Protein AF-A0A8C0FYN0-F1 (afdb_monomer)

pLDDT: mean 75.56, std 21.51, range [29.3, 97.44]

Foldseek 3Di:
DDDDDDDDPPPPPVVVVVVVVVVVVVVVVVVVVVVVVVVVVVVVVVVVCCVVPPPPPPPPDADEAEDDADADEDPCLADADALVVLLVRLLVLLVVVVVVVVVCPPGHYDYDDQRRYHDDHDPRSCVSNDDDDDDVVVDDDDCLVCVVPDPPPSPDSDPPPCPPPDPDDDDDD

Solvent-accessible surface area (backbone atoms only — not comparable to full-atom values): 11136 Å² total; per-residue (Å²): 140,76,91,85,87,81,89,74,84,75,76,58,67,64,63,56,49,52,51,51,54,50,50,53,50,50,49,52,56,49,50,52,49,52,50,48,52,53,49,50,51,50,51,50,51,51,50,50,47,52,61,70,63,50,70,78,77,68,84,85,72,83,68,72,45,76,54,91,77,85,58,67,62,66,95,57,35,78,47,80,62,55,50,67,63,37,47,58,46,30,50,56,32,46,56,56,48,50,58,49,56,60,71,47,66,91,42,55,72,47,75,58,91,48,42,41,71,46,74,74,55,47,84,74,36,40,52,42,71,62,62,85,76,78,59,71,91,79,48,94,78,53,66,87,83,48,62,77,80,54,80,75,63,78,90,55,80,58,104,72,71,67,84,81,77,64,100,63,83,93,77,82,135

Nearest PDB structures (foldseek):
  9izl-assembly2_B  TM=9.311E-01  e=6.294E-05  Homo sapiens

Sequence (173 aa):
LTQIRTCMKVLNWYDLLFRCFGLVCFTLDLLTKVMLEACCMVFLLLFC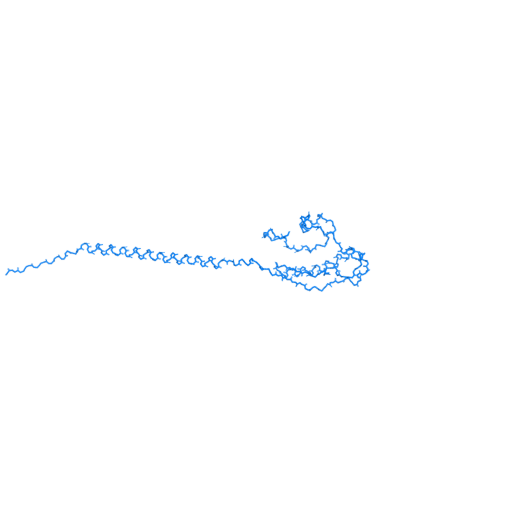YQVASAEIHREGHYVAAVYEHRPILNPNPATLTDRRSALELMSRNLYIYEEQVIAAAKQIIVFPEDGIHGFNFTRETIYPYLEFVPCPQSVKWNPCREPHLFSDTELKPADRIHTSDHSGPQSLV

Structure (mmCIF, N/CA/C/O backbone):
data_AF-A0A8C0FYN0-F1
#
_entry.id   AF-A0A8C0FYN0-F1
#
loop_
_atom_site.group_PDB
_atom_site.id
_atom_site.type_symbol
_atom_site.label_atom_id
_atom_site.label_alt_id
_atom_site.label_comp_id
_atom_site.label_asym_id
_atom_site.label_entity_id
_atom_site.label_seq_id
_atom_site.pdbx_PDB_ins_code
_atom_site.Cartn_x
_atom_site.Cartn_y
_atom_site.Cartn_z
_atom_site.occupancy
_atom_site.B_iso_or_equiv
_atom_site.auth_seq_id
_atom_site.auth_comp_id
_atom_site.auth_asym_id
_atom_site.auth_atom_id
_atom_site.pdbx_PDB_model_num
ATOM 1 N N . LEU A 1 1 ? 80.425 7.963 -100.271 1.00 37.00 1 LEU A N 1
ATOM 2 C CA . LEU A 1 1 ? 81.295 8.478 -99.189 1.00 37.00 1 LEU A CA 1
ATOM 3 C C . LEU A 1 1 ? 80.506 9.577 -98.487 1.00 37.00 1 LEU A C 1
ATOM 5 O O . LEU A 1 1 ? 80.129 10.507 -99.173 1.00 37.00 1 LEU A O 1
ATOM 9 N N . THR A 1 2 ? 80.108 9.565 -97.224 1.00 33.78 2 THR A N 1
ATOM 10 C CA . THR A 1 2 ? 80.259 8.654 -96.085 1.00 33.78 2 THR A CA 1
ATOM 11 C C . THR A 1 2 ? 79.230 9.165 -95.064 1.00 33.78 2 THR A C 1
ATOM 13 O O . THR A 1 2 ? 79.021 10.373 -94.964 1.00 33.78 2 THR A O 1
ATOM 16 N N . GLN A 1 3 ? 78.560 8.268 -94.337 1.00 40.62 3 GLN A N 1
ATOM 17 C CA . GLN A 1 3 ? 77.789 8.624 -93.143 1.00 40.62 3 GLN A CA 1
ATOM 18 C C . GLN A 1 3 ? 78.660 9.390 -92.139 1.00 40.62 3 GLN A C 1
ATOM 20 O O . GLN A 1 3 ? 79.771 8.948 -91.858 1.00 40.62 3 GLN A O 1
ATOM 25 N N . ILE A 1 4 ? 78.096 10.404 -91.477 1.00 34.97 4 ILE A N 1
ATOM 26 C CA . ILE A 1 4 ? 78.424 10.663 -90.072 1.00 34.97 4 ILE A CA 1
ATOM 27 C C . ILE A 1 4 ? 77.128 10.685 -89.269 1.00 34.97 4 ILE A C 1
ATOM 29 O O . ILE A 1 4 ? 76.179 11.417 -89.539 1.00 34.97 4 ILE A O 1
ATOM 33 N N . ARG A 1 5 ? 77.129 9.777 -88.303 1.00 38.44 5 ARG A N 1
ATOM 34 C CA . ARG A 1 5 ? 76.127 9.490 -87.297 1.00 38.44 5 ARG A CA 1
ATOM 35 C C . ARG A 1 5 ? 76.485 10.339 -86.075 1.00 38.44 5 ARG A C 1
ATOM 37 O O . ARG A 1 5 ? 77.555 10.133 -85.517 1.00 38.44 5 ARG A O 1
ATOM 44 N N . THR A 1 6 ? 75.575 11.177 -85.594 1.00 32.59 6 THR A N 1
ATOM 45 C CA . THR A 1 6 ? 75.521 11.493 -84.160 1.00 32.59 6 THR A CA 1
ATOM 46 C C . THR A 1 6 ? 74.074 11.698 -83.754 1.00 32.59 6 THR A C 1
ATOM 48 O O . THR A 1 6 ? 73.393 12.637 -84.147 1.00 32.59 6 THR A O 1
ATOM 51 N N . CYS A 1 7 ? 73.601 10.712 -83.006 1.00 37.44 7 CYS A N 1
ATOM 52 C CA . CYS A 1 7 ? 72.318 10.677 -82.343 1.00 37.44 7 CYS A CA 1
ATOM 53 C C . CYS A 1 7 ? 72.382 11.633 -81.149 1.00 37.44 7 CYS A C 1
ATOM 55 O O . CYS A 1 7 ? 73.198 11.426 -80.255 1.00 37.44 7 CYS A O 1
ATOM 57 N N . MET A 1 8 ? 71.510 12.636 -81.103 1.00 29.30 8 MET A N 1
ATOM 58 C CA . MET A 1 8 ? 71.136 13.274 -79.847 1.00 29.30 8 MET A CA 1
ATOM 59 C C . MET A 1 8 ? 69.618 13.196 -79.766 1.00 29.30 8 MET A C 1
ATOM 61 O O . MET A 1 8 ? 68.899 13.986 -80.372 1.00 29.30 8 MET A O 1
ATOM 65 N N . LYS A 1 9 ? 69.131 12.152 -79.084 1.00 38.75 9 LYS A N 1
ATOM 66 C CA . LYS A 1 9 ? 67.731 12.055 -78.672 1.00 38.75 9 LYS A CA 1
ATOM 67 C C . LYS A 1 9 ? 67.457 13.259 -77.781 1.00 38.75 9 LYS A C 1
ATOM 69 O O . LYS A 1 9 ? 67.828 13.255 -76.612 1.00 38.75 9 LYS A O 1
ATOM 74 N N . VAL A 1 10 ? 66.829 14.285 -78.341 1.00 38.31 10 VAL A N 1
ATOM 75 C CA . VAL A 1 10 ? 66.135 15.293 -77.548 1.00 38.31 10 VAL A CA 1
ATOM 76 C C . VAL A 1 10 ? 65.010 14.534 -76.853 1.00 38.31 10 VAL A C 1
ATOM 78 O O . VAL A 1 10 ? 64.017 14.173 -77.483 1.00 38.31 10 VAL A O 1
ATOM 81 N N . LEU A 1 11 ? 65.216 14.171 -75.583 1.00 45.41 11 LEU A N 1
ATOM 82 C CA . LEU A 1 11 ? 64.126 13.702 -74.740 1.00 45.41 11 LEU A CA 1
ATOM 83 C C . LEU A 1 11 ? 63.093 14.825 -74.707 1.00 45.41 11 LEU A C 1
ATOM 85 O O . LEU A 1 11 ? 63.375 15.946 -74.285 1.00 45.41 11 LEU A O 1
ATOM 89 N N . ASN A 1 12 ? 61.921 14.512 -75.233 1.00 45.75 12 ASN A N 1
ATOM 90 C CA . ASN A 1 12 ? 60.846 15.448 -75.467 1.00 45.75 12 ASN A CA 1
ATOM 91 C C . ASN A 1 12 ? 60.294 15.916 -74.107 1.00 45.75 12 ASN A C 1
ATOM 93 O O . ASN A 1 12 ? 59.607 15.168 -73.413 1.00 45.75 12 ASN A O 1
ATOM 97 N N . TRP A 1 13 ? 60.622 17.146 -73.702 1.00 42.16 13 TRP A N 1
ATOM 98 C CA . TRP A 1 13 ? 60.184 17.771 -72.441 1.00 42.16 13 TRP A CA 1
ATOM 99 C C . TRP A 1 13 ? 58.647 17.768 -72.291 1.00 42.16 13 TRP A C 1
ATOM 101 O O . TRP A 1 13 ? 58.120 17.662 -71.185 1.00 42.16 13 TRP A O 1
ATOM 111 N N . TYR A 1 14 ? 57.925 17.781 -73.417 1.00 45.22 14 TYR A N 1
ATOM 112 C CA . TYR A 1 14 ? 56.465 17.690 -73.487 1.00 45.22 14 TYR A CA 1
ATOM 113 C C . TYR A 1 14 ? 55.895 16.324 -73.061 1.00 45.22 14 TYR A C 1
ATOM 115 O O . TYR A 1 14 ? 54.854 16.296 -72.408 1.00 45.22 14 TYR A O 1
ATOM 123 N N . ASP A 1 15 ? 56.577 15.206 -73.343 1.00 49.25 15 ASP A N 1
ATOM 124 C CA . ASP A 1 15 ? 56.116 13.859 -72.953 1.00 49.25 15 ASP A CA 1
ATOM 125 C C . ASP A 1 15 ? 56.240 13.623 -71.438 1.00 49.25 15 ASP A C 1
ATOM 127 O O . ASP A 1 15 ? 55.426 12.916 -70.838 1.00 49.25 15 ASP A O 1
ATOM 131 N N . LEU A 1 16 ? 57.239 14.240 -70.795 1.00 51.31 16 LEU A N 1
ATOM 132 C CA . LEU A 1 16 ? 57.419 14.188 -69.342 1.00 51.31 16 LEU A CA 1
ATOM 133 C C . LEU A 1 16 ? 56.402 15.090 -68.624 1.00 51.31 16 LEU A C 1
ATOM 135 O O . LEU A 1 16 ? 55.833 14.685 -67.615 1.00 51.31 16 LEU A O 1
ATOM 139 N N . LEU A 1 17 ? 56.105 16.268 -69.184 1.00 51.81 17 LEU A N 1
ATOM 140 C CA . LEU A 1 17 ? 55.057 17.172 -68.696 1.00 51.81 17 LEU A CA 1
ATOM 141 C C . LEU A 1 17 ? 53.657 16.553 -68.792 1.00 51.81 17 LEU A C 1
ATOM 143 O O . LEU A 1 17 ? 52.912 16.634 -67.821 1.00 51.81 17 LEU A O 1
ATOM 147 N N . PHE A 1 18 ? 53.319 15.881 -69.899 1.00 47.84 18 PHE A N 1
ATOM 148 C CA . PHE A 1 18 ? 52.033 15.184 -70.055 1.00 47.84 18 PHE A CA 1
ATOM 149 C C . PHE A 1 18 ? 51.888 13.994 -69.098 1.00 47.84 18 PHE A C 1
ATOM 151 O O . PHE A 1 18 ? 50.816 13.778 -68.534 1.00 47.84 18 PHE A O 1
ATOM 158 N N . ARG A 1 19 ? 52.971 13.240 -68.860 1.00 51.12 19 ARG A N 1
ATOM 159 C CA . ARG A 1 19 ? 52.986 12.143 -67.878 1.00 51.12 19 ARG A CA 1
ATOM 160 C C . ARG A 1 19 ? 52.891 12.650 -66.439 1.00 51.12 19 ARG A C 1
ATOM 162 O O . ARG A 1 19 ? 52.170 12.043 -65.653 1.00 51.12 19 ARG A O 1
ATOM 169 N N . CYS A 1 20 ? 53.551 13.761 -66.103 1.00 51.56 20 CYS A N 1
ATOM 170 C CA . CYS A 1 20 ? 53.442 14.401 -64.789 1.00 51.56 20 CYS A CA 1
ATOM 171 C C . CYS A 1 20 ? 52.053 15.015 -64.556 1.00 51.56 20 CYS A C 1
ATOM 173 O O . CYS A 1 20 ? 51.483 14.797 -63.494 1.00 51.56 20 CYS A O 1
ATOM 175 N N . PHE A 1 21 ? 51.467 15.706 -65.542 1.00 51.78 21 PHE A N 1
ATOM 176 C CA . PHE A 1 21 ? 50.092 16.223 -65.451 1.00 51.78 21 PHE A CA 1
ATOM 177 C C . PHE A 1 21 ? 49.058 15.097 -65.334 1.00 51.78 21 PHE A C 1
ATOM 179 O O . PHE A 1 21 ? 48.150 15.183 -64.511 1.00 51.78 21 PHE A O 1
ATOM 186 N N . GLY A 1 22 ? 49.224 14.018 -66.107 1.00 51.09 22 GLY A N 1
ATOM 187 C CA . GLY A 1 22 ? 48.379 12.829 -66.025 1.00 51.09 22 GLY A CA 1
ATOM 188 C C . GLY A 1 22 ? 48.461 12.141 -64.662 1.00 51.09 22 GLY A C 1
ATOM 189 O O . GLY A 1 22 ? 47.420 11.866 -64.077 1.00 51.09 22 GLY A O 1
ATOM 190 N N . LEU A 1 23 ? 49.669 11.923 -64.117 1.00 52.28 23 LEU A N 1
ATOM 191 C CA . LEU A 1 23 ? 49.851 11.335 -62.781 1.00 52.28 23 LEU A CA 1
ATOM 192 C C . LEU A 1 23 ? 49.288 12.226 -61.669 1.00 52.28 23 LEU A C 1
ATOM 194 O O . LEU A 1 23 ? 48.664 11.698 -60.759 1.00 52.28 23 LEU A O 1
ATOM 198 N N . VAL A 1 24 ? 49.492 13.546 -61.736 1.00 52.88 24 VAL A N 1
ATOM 199 C CA . VAL A 1 24 ? 48.982 14.505 -60.739 1.00 52.88 24 VAL A CA 1
ATOM 200 C C . VAL A 1 24 ? 47.452 14.571 -60.756 1.00 52.88 24 VAL A C 1
ATOM 202 O O . VAL A 1 24 ? 46.834 14.639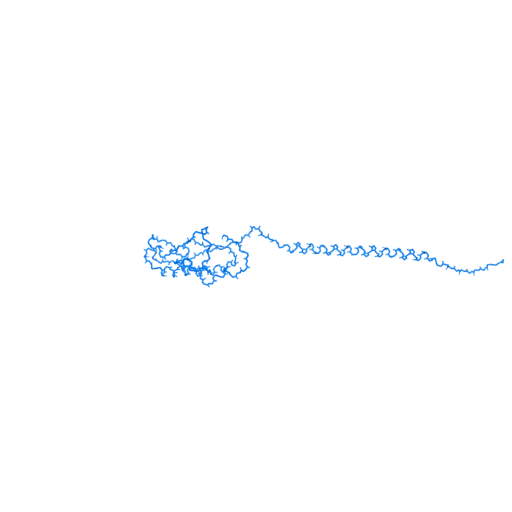 -59.698 1.00 52.88 24 VAL A O 1
ATOM 205 N N . CYS A 1 25 ? 46.820 14.498 -61.932 1.00 48.94 25 CYS A N 1
ATOM 206 C CA . CYS A 1 25 ? 45.358 14.456 -62.027 1.00 48.94 25 CYS A CA 1
ATOM 207 C C . CYS A 1 25 ? 44.798 13.105 -61.543 1.00 48.94 25 CYS A C 1
ATOM 209 O O . CYS A 1 25 ? 43.816 13.075 -60.809 1.00 48.94 25 CYS A O 1
ATOM 211 N N . PHE A 1 26 ? 45.471 11.991 -61.867 1.00 50.72 26 PHE A N 1
ATOM 212 C CA . PHE A 1 26 ? 45.084 10.652 -61.404 1.00 50.72 26 PHE A CA 1
ATOM 213 C C . PHE A 1 26 ? 45.225 10.491 -59.887 1.00 50.72 26 PHE A C 1
ATOM 215 O O . PHE A 1 26 ? 44.400 9.830 -59.260 1.00 50.72 26 PHE A O 1
ATOM 222 N N . THR A 1 27 ? 46.259 11.081 -59.279 1.00 54.22 27 THR A N 1
ATOM 223 C CA . THR A 1 27 ? 46.439 11.055 -57.823 1.00 54.22 27 THR A CA 1
ATOM 224 C C . THR A 1 27 ? 45.458 11.985 -57.118 1.00 54.22 27 THR A C 1
ATOM 226 O O . THR A 1 27 ? 44.978 11.616 -56.052 1.00 54.22 27 THR A O 1
ATOM 229 N N . LEU A 1 28 ? 45.083 13.124 -57.710 1.00 58.62 28 LEU A N 1
ATOM 230 C CA . LEU A 1 28 ? 44.032 14.002 -57.179 1.00 58.62 28 LEU A CA 1
ATOM 231 C C . LEU A 1 28 ? 42.637 13.341 -57.248 1.00 58.62 28 LEU A C 1
ATOM 233 O O . LEU A 1 28 ? 41.884 13.401 -56.276 1.00 58.62 28 LEU A O 1
ATOM 237 N N . ASP A 1 29 ? 42.319 12.625 -58.332 1.00 61.00 29 ASP A N 1
ATOM 238 C CA . ASP A 1 29 ? 41.082 11.832 -58.476 1.00 61.00 29 ASP A CA 1
ATOM 239 C C . ASP A 1 29 ? 41.053 10.590 -57.564 1.00 61.00 29 ASP A C 1
ATOM 241 O O . ASP A 1 29 ? 40.002 10.190 -57.057 1.00 61.00 29 ASP A O 1
ATOM 245 N N . LEU A 1 30 ? 42.208 9.964 -57.324 1.00 62.84 30 LEU A N 1
ATOM 246 C CA . LEU A 1 30 ? 42.326 8.836 -56.398 1.00 62.84 30 LEU A CA 1
ATOM 247 C C . LEU A 1 30 ? 42.195 9.299 -54.942 1.00 62.84 30 LEU A C 1
ATOM 249 O O . LEU A 1 30 ? 41.480 8.674 -54.165 1.00 62.84 30 LEU A O 1
ATOM 253 N N . LEU A 1 31 ? 42.833 10.415 -54.579 1.00 65.81 31 LEU A N 1
ATOM 254 C CA . LEU A 1 31 ? 42.734 11.002 -53.242 1.00 65.81 31 LEU A CA 1
ATOM 255 C C . LEU A 1 31 ? 41.312 11.490 -52.949 1.00 65.81 31 LEU A C 1
ATOM 257 O O . LEU A 1 31 ? 40.817 11.262 -51.851 1.00 65.81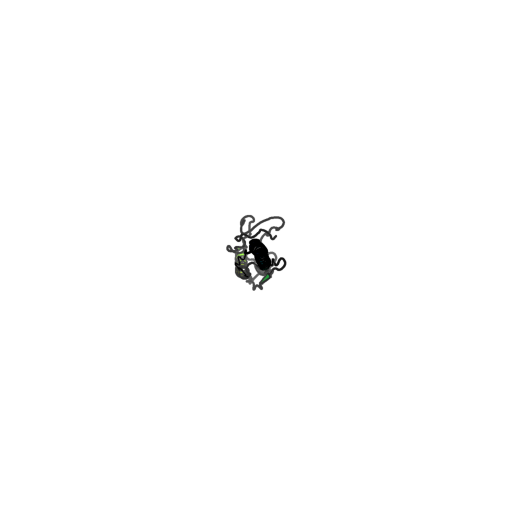 31 LEU A O 1
ATOM 261 N N . THR A 1 32 ? 40.619 12.096 -53.916 1.00 64.50 32 THR A N 1
ATOM 262 C CA . THR A 1 32 ? 39.214 12.510 -53.738 1.00 64.50 32 THR A CA 1
ATOM 263 C C . THR A 1 32 ? 38.268 11.319 -53.584 1.00 64.50 32 THR A C 1
ATOM 265 O O . THR A 1 32 ? 37.389 11.372 -52.726 1.00 64.50 32 THR A O 1
ATOM 268 N N . LYS A 1 33 ? 38.476 10.214 -54.315 1.00 71.94 33 LYS A N 1
ATOM 269 C CA . LYS A 1 33 ? 37.723 8.959 -54.115 1.00 71.94 33 LYS A CA 1
ATOM 270 C C . LYS A 1 33 ? 37.993 8.312 -52.759 1.00 71.94 33 LYS A C 1
ATOM 272 O O . LYS A 1 33 ? 37.042 7.945 -52.081 1.00 71.94 33 LYS A O 1
ATOM 277 N N . VAL A 1 34 ? 39.256 8.228 -52.337 1.00 73.19 34 VAL A N 1
ATOM 278 C CA . VAL A 1 34 ? 39.632 7.678 -51.021 1.00 73.19 34 VAL A CA 1
ATOM 279 C C . VAL A 1 34 ? 39.050 8.528 -49.889 1.00 73.19 34 VAL A C 1
ATOM 281 O O . VAL A 1 34 ? 38.519 7.989 -48.921 1.00 73.19 34 VAL A O 1
ATOM 284 N N . MET A 1 35 ? 39.084 9.857 -50.025 1.00 74.31 35 MET A N 1
ATOM 285 C CA . MET A 1 35 ? 38.473 10.773 -49.060 1.00 74.31 35 MET A CA 1
ATOM 286 C C . MET A 1 35 ? 36.945 10.656 -49.042 1.00 74.31 35 MET A C 1
ATOM 288 O O . MET A 1 35 ? 36.356 10.709 -47.966 1.00 74.31 35 MET A O 1
ATOM 292 N N . LEU A 1 36 ? 36.301 10.458 -50.198 1.00 80.56 36 LEU A N 1
ATOM 293 C CA . LEU A 1 36 ? 34.856 10.250 -50.292 1.00 80.56 36 LEU A CA 1
ATOM 294 C C . LEU A 1 36 ? 34.432 8.910 -49.675 1.00 80.56 36 LEU A C 1
ATOM 296 O O . LEU A 1 36 ? 33.484 8.888 -48.899 1.00 80.56 36 LEU A O 1
ATOM 300 N N . GLU A 1 37 ? 35.153 7.819 -49.944 1.00 80.69 37 GLU A N 1
ATOM 301 C CA . GLU A 1 37 ? 34.895 6.507 -49.334 1.00 80.69 37 GLU A CA 1
ATOM 302 C C . GLU A 1 37 ? 35.105 6.536 -47.817 1.00 80.69 37 GLU A C 1
ATOM 304 O O . GLU A 1 37 ? 34.247 6.069 -47.069 1.00 80.69 37 GLU A O 1
ATOM 309 N N . ALA A 1 38 ? 36.196 7.147 -47.342 1.00 82.44 38 ALA A N 1
ATOM 310 C CA . ALA A 1 38 ? 36.442 7.320 -45.912 1.00 82.44 38 ALA A CA 1
ATOM 311 C C . ALA A 1 38 ? 35.346 8.170 -45.251 1.00 82.44 38 ALA A C 1
ATOM 313 O O . ALA A 1 38 ? 34.860 7.829 -44.173 1.00 82.44 38 ALA A O 1
ATOM 314 N N . CYS A 1 39 ? 34.908 9.241 -45.917 1.00 84.19 39 CYS A N 1
ATOM 315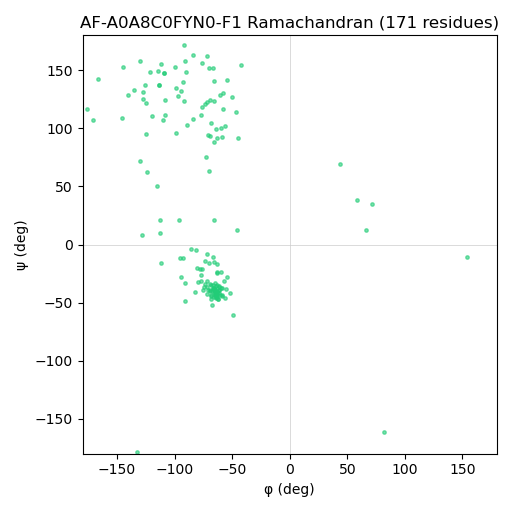 C CA . CYS A 1 39 ? 33.817 10.089 -45.451 1.00 84.19 39 CYS A CA 1
ATOM 316 C C . CYS A 1 39 ? 32.489 9.317 -45.398 1.00 84.19 39 CYS A C 1
ATOM 318 O O . CYS A 1 39 ? 31.800 9.364 -44.380 1.00 84.19 39 CYS A O 1
ATOM 320 N N . CYS A 1 40 ? 32.171 8.530 -46.431 1.00 83.00 40 CYS A N 1
ATOM 321 C CA . CYS A 1 40 ? 31.012 7.638 -46.446 1.00 83.00 40 CYS A CA 1
ATOM 322 C C . CYS A 1 40 ? 31.061 6.621 -45.302 1.00 83.00 40 CYS A C 1
ATOM 324 O O . CY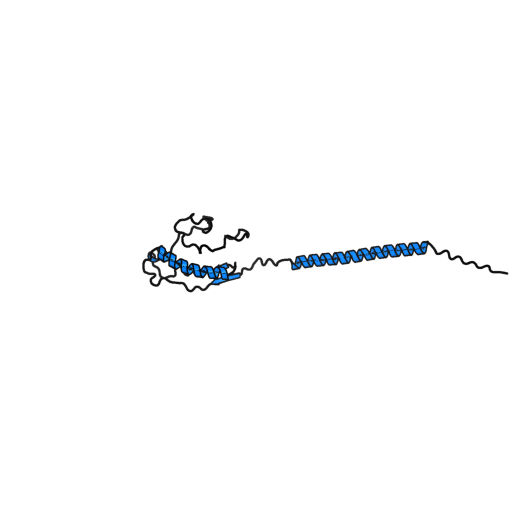S A 1 40 ? 30.058 6.439 -44.619 1.00 83.00 40 CYS A O 1
ATOM 326 N N . MET A 1 41 ? 32.215 6.003 -45.041 1.00 83.56 41 MET A N 1
ATOM 327 C CA . MET A 1 41 ? 32.370 5.054 -43.934 1.00 83.56 41 MET A CA 1
ATOM 328 C C . MET A 1 41 ? 32.182 5.729 -42.575 1.00 83.56 41 MET A C 1
ATOM 330 O O . MET A 1 41 ? 31.497 5.180 -41.718 1.00 83.56 41 MET A O 1
ATOM 334 N N . VAL A 1 42 ? 32.715 6.938 -42.381 1.00 88.62 42 VAL A N 1
ATOM 335 C CA . VAL A 1 42 ? 32.499 7.713 -41.149 1.00 88.62 42 VAL A CA 1
ATOM 336 C C . VAL A 1 42 ? 31.024 8.080 -40.982 1.00 88.62 42 VAL A C 1
ATOM 338 O O . VAL A 1 42 ? 30.482 7.901 -39.895 1.00 88.62 42 VAL A O 1
ATOM 341 N N . PHE A 1 43 ? 30.343 8.524 -42.041 1.00 87.00 43 PHE A N 1
ATOM 342 C CA . PHE A 1 43 ? 28.909 8.819 -41.987 1.00 87.00 43 PHE A CA 1
ATOM 343 C C . PHE A 1 43 ? 28.066 7.579 -41.704 1.00 87.00 43 PHE A C 1
ATOM 345 O O . PHE A 1 43 ? 27.141 7.656 -40.901 1.00 87.00 43 PHE A O 1
ATOM 352 N N . LEU A 1 44 ? 28.398 6.435 -42.306 1.00 87.00 44 LEU A N 1
ATOM 353 C CA . LEU A 1 44 ? 27.732 5.166 -42.024 1.00 87.00 44 LEU A CA 1
ATOM 354 C C . LEU A 1 44 ? 27.971 4.726 -40.580 1.00 87.00 44 LEU A C 1
ATOM 356 O O . LEU A 1 44 ? 27.030 4.304 -39.923 1.00 87.00 44 LEU A O 1
ATOM 360 N N . LEU A 1 45 ? 29.187 4.874 -40.052 1.00 87.06 45 LEU A N 1
ATOM 361 C CA . LEU A 1 45 ? 29.492 4.564 -38.654 1.00 87.06 45 LEU A CA 1
ATOM 362 C C . LEU A 1 45 ? 28.756 5.495 -37.687 1.00 87.06 45 LEU A C 1
ATOM 364 O O . LEU A 1 45 ? 28.208 5.018 -36.698 1.00 87.06 45 LEU A O 1
ATOM 368 N N . LEU A 1 46 ? 28.689 6.795 -37.984 1.00 85.62 46 LEU A N 1
ATOM 369 C CA . LEU A 1 46 ? 27.915 7.760 -37.202 1.00 85.62 46 LEU A CA 1
ATOM 370 C C . LEU A 1 46 ? 26.419 7.447 -37.267 1.00 85.62 46 LEU A C 1
ATOM 372 O O . LEU A 1 46 ? 25.758 7.454 -36.236 1.00 85.62 46 LEU A O 1
ATOM 376 N N . PHE A 1 47 ? 25.888 7.116 -38.443 1.00 85.00 47 PHE A N 1
ATOM 377 C CA . PHE A 1 47 ? 24.489 6.733 -38.610 1.00 85.00 47 PHE A CA 1
ATOM 378 C C . PHE A 1 47 ? 24.170 5.432 -37.865 1.00 85.00 47 PHE A C 1
ATOM 380 O O . PHE A 1 47 ? 23.208 5.383 -37.108 1.00 85.00 47 PHE A O 1
ATOM 387 N N . CYS A 1 48 ? 25.017 4.408 -37.988 1.00 83.25 48 CYS A N 1
ATOM 388 C CA . CYS A 1 48 ? 24.899 3.162 -37.233 1.00 83.25 48 CYS A CA 1
ATOM 389 C C . CYS A 1 48 ? 25.006 3.398 -35.723 1.00 83.25 48 CYS A C 1
ATOM 391 O O . CYS A 1 48 ? 24.259 2.783 -34.972 1.00 83.25 48 CYS A O 1
ATOM 393 N N . TYR A 1 49 ? 25.885 4.299 -35.272 1.00 81.44 49 TYR A N 1
ATOM 394 C CA . TYR A 1 49 ? 25.985 4.683 -33.866 1.00 81.44 49 TYR A CA 1
ATOM 395 C C . TYR A 1 49 ? 24.710 5.380 -33.384 1.00 81.44 49 TYR A C 1
ATOM 397 O O . TYR A 1 49 ? 24.209 5.031 -32.325 1.00 81.44 49 TYR A O 1
ATOM 405 N N . GLN A 1 50 ? 24.136 6.299 -34.165 1.00 78.25 50 GLN A N 1
ATOM 406 C CA . GLN A 1 50 ? 22.866 6.952 -33.827 1.00 78.25 50 GLN A CA 1
ATOM 407 C C . GLN A 1 50 ? 21.690 5.964 -33.820 1.00 78.25 50 GLN A C 1
ATOM 409 O O . GLN A 1 50 ? 20.846 6.039 -32.938 1.00 78.25 50 GLN A O 1
ATOM 414 N N . VAL A 1 51 ? 21.648 5.006 -34.752 1.00 77.94 51 VAL A N 1
ATOM 415 C CA . VAL A 1 51 ? 20.608 3.961 -34.801 1.00 77.94 51 VAL A CA 1
ATOM 416 C C . VAL A 1 51 ? 20.778 2.938 -33.671 1.00 77.94 51 VAL A C 1
ATOM 418 O O . VAL A 1 51 ? 19.787 2.483 -33.114 1.00 77.94 51 VAL A O 1
ATOM 421 N N . ALA A 1 52 ? 22.011 2.590 -33.293 1.00 73.12 52 ALA A N 1
ATOM 422 C CA . ALA A 1 52 ? 22.293 1.684 -32.176 1.00 73.12 52 ALA A CA 1
ATOM 423 C C . ALA A 1 52 ? 22.137 2.362 -30.803 1.00 73.12 52 ALA A C 1
ATOM 425 O O . ALA A 1 52 ? 21.765 1.707 -29.835 1.00 73.12 52 ALA A O 1
ATOM 426 N N . SER A 1 53 ? 22.419 3.666 -30.728 1.00 64.62 53 SER A N 1
ATOM 427 C CA . SER A 1 53 ? 22.222 4.519 -29.550 1.00 64.62 53 SER A CA 1
ATOM 428 C C . SER A 1 53 ? 20.809 5.091 -29.469 1.00 64.62 53 SER A C 1
ATOM 430 O O . SER A 1 53 ? 20.503 5.771 -28.489 1.00 64.62 53 SER A O 1
ATOM 432 N N . ALA A 1 54 ? 19.956 4.845 -30.468 1.00 62.56 54 ALA A N 1
ATOM 433 C CA . ALA A 1 54 ? 18.533 5.085 -30.347 1.00 62.56 54 ALA A CA 1
ATOM 434 C C . ALA A 1 54 ? 18.018 4.112 -29.287 1.00 62.56 54 ALA A C 1
ATOM 436 O O . ALA A 1 54 ? 17.640 2.974 -29.569 1.00 62.56 54 ALA A O 1
ATOM 437 N N . GLU A 1 55 ? 18.070 4.563 -28.037 1.00 57.47 55 GLU A N 1
ATOM 438 C CA . GLU A 1 55 ? 17.313 3.991 -26.946 1.00 57.47 55 GLU A CA 1
ATOM 439 C C . GLU A 1 55 ? 15.895 3.831 -27.480 1.00 57.47 55 GLU A C 1
ATOM 441 O O . GLU A 1 55 ? 15.243 4.809 -27.852 1.00 57.47 55 GLU A O 1
ATOM 446 N N . ILE A 1 56 ? 15.444 2.582 -27.612 1.00 57.44 56 ILE A N 1
ATOM 447 C CA . ILE A 1 56 ? 14.037 2.304 -27.853 1.00 57.44 56 ILE A CA 1
ATOM 448 C C . ILE A 1 56 ? 13.348 2.836 -26.604 1.00 57.44 56 ILE A C 1
ATOM 450 O O . ILE A 1 56 ? 13.230 2.133 -25.600 1.00 57.44 56 ILE A O 1
ATOM 454 N N . HIS A 1 57 ? 12.939 4.101 -26.656 1.00 54.94 57 HIS A N 1
ATOM 455 C CA . HIS A 1 57 ? 11.978 4.675 -25.745 1.00 54.94 57 HIS A CA 1
ATOM 456 C C . HIS A 1 57 ? 10.733 3.808 -25.935 1.00 54.94 57 HIS A C 1
ATOM 458 O O . HIS A 1 57 ? 9.957 3.979 -26.875 1.00 54.94 57 HIS A O 1
ATOM 464 N N . ARG A 1 58 ? 10.604 2.768 -25.101 1.00 55.38 58 ARG A N 1
ATOM 465 C CA . ARG A 1 58 ? 9.402 1.942 -24.975 1.00 55.38 58 ARG A CA 1
ATOM 466 C C . ARG A 1 58 ? 8.335 2.803 -24.307 1.00 55.38 58 ARG A C 1
ATOM 468 O O . ARG A 1 58 ? 7.902 2.537 -23.190 1.00 55.38 58 ARG A O 1
ATOM 475 N N . GLU A 1 59 ? 7.937 3.870 -24.980 1.00 67.00 59 GLU A N 1
ATOM 476 C CA . GLU A 1 59 ? 6.791 4.675 -24.604 1.00 67.00 59 GLU A CA 1
ATOM 477 C C . GLU A 1 59 ? 5.549 3.842 -24.907 1.00 67.00 59 GLU A C 1
ATOM 479 O O . GLU A 1 59 ? 5.086 3.762 -26.040 1.00 67.00 59 GLU A O 1
ATOM 484 N N . GLY A 1 60 ? 5.060 3.131 -23.892 1.00 70.56 60 GLY A N 1
ATOM 485 C CA . GLY A 1 60 ? 3.783 2.427 -23.984 1.00 70.56 60 GLY A CA 1
ATOM 486 C C . GLY A 1 60 ? 3.620 1.211 -23.082 1.00 70.56 60 GLY A C 1
ATOM 487 O O . GLY A 1 60 ? 2.502 0.721 -22.952 1.00 70.56 60 GLY A O 1
ATOM 488 N N . HIS A 1 61 ? 4.682 0.718 -22.439 1.00 79.62 61 HIS A N 1
ATOM 489 C CA . HIS A 1 61 ? 4.578 -0.457 -21.573 1.00 79.62 61 HIS A CA 1
ATOM 490 C C . HIS A 1 61 ? 5.163 -0.185 -20.193 1.00 79.62 61 HIS A C 1
ATOM 492 O O . HIS A 1 61 ? 6.325 0.189 -20.061 1.00 79.62 61 HIS A O 1
ATOM 498 N N . TYR A 1 62 ? 4.350 -0.417 -19.166 1.00 83.88 62 TYR A N 1
ATOM 499 C CA . TYR A 1 62 ? 4.777 -0.443 -17.775 1.00 83.88 62 TYR A CA 1
ATOM 500 C C . TYR A 1 62 ? 4.728 -1.881 -17.262 1.00 83.88 62 TYR A C 1
ATOM 502 O O . TYR A 1 62 ? 3.884 -2.677 -17.675 1.00 83.88 62 TYR A O 1
ATOM 510 N N . VAL A 1 63 ? 5.644 -2.211 -16.357 1.00 87.00 63 VAL A N 1
ATOM 511 C CA . VAL A 1 63 ? 5.568 -3.443 -15.573 1.00 87.00 63 VAL A CA 1
ATOM 512 C C . VAL A 1 63 ? 4.936 -3.075 -14.239 1.00 87.00 63 VAL A C 1
ATOM 514 O O . VAL A 1 63 ? 5.368 -2.119 -13.593 1.00 87.00 63 VAL A O 1
ATOM 517 N N . ALA A 1 64 ? 3.891 -3.806 -13.866 1.00 91.88 64 ALA A N 1
ATOM 518 C CA . ALA A 1 64 ? 3.242 -3.684 -12.573 1.00 91.88 64 ALA A CA 1
ATOM 519 C C . ALA A 1 64 ? 3.431 -4.974 -11.770 1.00 91.88 64 ALA A C 1
ATOM 521 O O . ALA A 1 64 ? 3.498 -6.066 -12.337 1.00 91.88 64 ALA A O 1
ATOM 522 N N . ALA A 1 65 ? 3.483 -4.827 -10.454 1.00 93.75 65 ALA A N 1
ATOM 523 C CA . ALA A 1 65 ? 3.521 -5.897 -9.478 1.00 93.75 65 ALA A CA 1
ATOM 524 C C . ALA A 1 65 ? 2.189 -5.952 -8.718 1.00 93.75 65 ALA A C 1
ATOM 526 O O . ALA A 1 65 ? 1.540 -4.934 -8.473 1.00 93.75 65 ALA A O 1
ATOM 527 N N . VAL A 1 66 ? 1.789 -7.153 -8.316 1.00 95.25 66 VAL A N 1
ATOM 528 C CA . VAL A 1 66 ? 0.638 -7.378 -7.436 1.00 95.25 66 VAL A CA 1
ATOM 529 C C . VAL A 1 66 ? 1.119 -8.242 -6.287 1.00 95.25 66 VAL A C 1
ATOM 531 O O . VAL A 1 66 ? 1.789 -9.249 -6.520 1.00 95.25 66 VAL A O 1
ATOM 534 N N . TYR A 1 67 ? 0.799 -7.842 -5.060 1.00 95.69 67 TYR A N 1
ATOM 535 C CA . TYR A 1 67 ? 1.162 -8.596 -3.869 1.00 95.69 67 TYR A CA 1
ATOM 536 C C . TYR A 1 67 ? -0.069 -9.248 -3.242 1.00 95.69 67 TYR A C 1
ATOM 538 O O . TYR A 1 67 ? -1.036 -8.571 -2.896 1.00 95.69 67 TYR A O 1
ATOM 546 N N . GLU A 1 68 ? -0.021 -10.568 -3.072 1.00 96.88 68 GLU A N 1
ATOM 547 C CA . GLU A 1 68 ? -1.008 -11.301 -2.286 1.00 96.88 68 GLU A CA 1
ATOM 548 C C . GLU A 1 68 ? -0.607 -11.248 -0.808 1.00 96.88 68 GLU A C 1
ATOM 550 O O . GLU A 1 68 ? 0.371 -11.867 -0.388 1.00 96.88 68 GLU A O 1
ATOM 555 N N . HIS A 1 69 ? -1.355 -10.475 -0.019 1.00 96.88 69 HIS A N 1
ATOM 556 C CA . HIS A 1 69 ? -1.063 -10.283 1.399 1.00 96.88 69 HIS A CA 1
ATOM 557 C C . HIS A 1 69 ? -1.811 -11.277 2.277 1.00 96.88 69 HIS A C 1
ATOM 559 O O . HIS A 1 69 ? -3.011 -11.496 2.106 1.00 96.88 69 HIS A O 1
ATOM 565 N N . ARG A 1 70 ? -1.127 -11.784 3.305 1.00 96.44 70 ARG A N 1
ATOM 566 C CA . ARG A 1 70 ? -1.763 -12.469 4.432 1.00 96.44 70 ARG A CA 1
ATOM 567 C C . ARG A 1 70 ? -1.882 -11.480 5.598 1.00 96.44 70 ARG A C 1
ATOM 569 O O . ARG A 1 70 ? -0.917 -11.335 6.350 1.00 96.44 70 ARG A O 1
ATOM 576 N N . PRO A 1 71 ? -3.039 -10.817 5.778 1.00 94.75 71 PRO A N 1
ATOM 577 C CA . PRO A 1 71 ? -3.171 -9.758 6.766 1.00 94.75 71 PRO A CA 1
ATOM 578 C C . PRO A 1 71 ? -3.035 -10.276 8.195 1.00 94.75 71 PRO A C 1
ATOM 580 O O . PRO A 1 71 ? -3.564 -11.330 8.562 1.00 94.75 71 PRO A O 1
ATOM 583 N N . ILE A 1 72 ? -2.352 -9.486 9.021 1.00 97.00 72 ILE A N 1
ATOM 584 C CA . ILE A 1 72 ? -2.395 -9.616 10.473 1.00 97.00 72 ILE A CA 1
ATOM 585 C C . ILE A 1 72 ? -3.723 -9.007 10.919 1.00 97.00 72 ILE A C 1
ATOM 587 O O . ILE A 1 72 ? -3.928 -7.800 10.800 1.00 97.00 72 ILE A O 1
ATOM 591 N N . LEU A 1 73 ? -4.630 -9.853 11.403 1.00 95.69 73 LEU A N 1
ATOM 592 C CA . LEU A 1 73 ? -5.997 -9.470 11.750 1.00 95.69 73 LEU A CA 1
ATOM 593 C C . LEU A 1 73 ? -6.166 -9.244 13.255 1.00 95.69 73 LEU A C 1
ATOM 595 O O . LEU A 1 73 ? -5.499 -9.875 14.078 1.00 95.69 73 LEU A O 1
ATOM 599 N N . ASN A 1 74 ? -7.123 -8.385 13.610 1.00 94.56 74 ASN A N 1
ATOM 600 C CA . ASN A 1 74 ? -7.651 -8.328 14.968 1.00 94.56 74 ASN A CA 1
ATOM 601 C C . ASN A 1 74 ? -8.453 -9.619 15.236 1.00 94.56 74 ASN A C 1
ATOM 603 O O . ASN A 1 74 ? -9.381 -9.904 14.477 1.00 94.56 74 ASN A O 1
ATOM 607 N N . PRO A 1 75 ? -8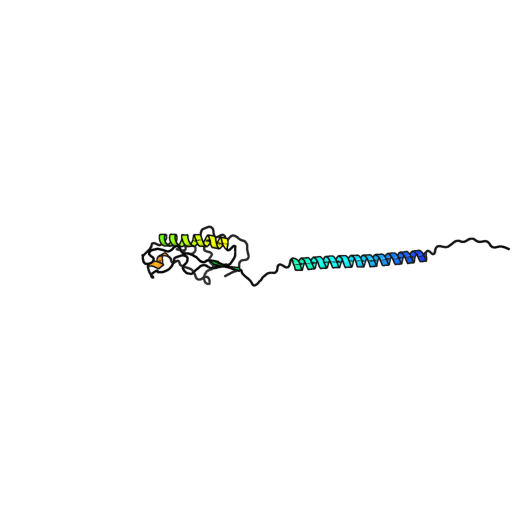.147 -10.398 16.292 1.00 93.44 75 PRO A N 1
ATOM 608 C CA . PRO A 1 75 ? -8.913 -11.602 16.615 1.00 93.44 75 PRO A CA 1
ATOM 609 C C . PRO A 1 75 ? -10.377 -11.307 16.979 1.00 93.44 75 PRO A C 1
ATOM 611 O O . PRO A 1 75 ? -11.223 -12.180 16.809 1.00 93.44 75 PRO A O 1
ATOM 614 N N . ASN A 1 76 ? -10.685 -10.095 17.457 1.00 94.62 76 ASN A N 1
ATOM 615 C CA . ASN A 1 76 ? -12.018 -9.691 17.908 1.00 94.62 76 ASN A CA 1
ATOM 616 C C . ASN A 1 76 ? -12.448 -8.352 17.262 1.00 94.62 76 ASN A C 1
ATOM 618 O O . ASN A 1 76 ? -12.508 -7.332 17.951 1.00 94.62 76 ASN A O 1
ATOM 622 N N . PRO A 1 77 ? -12.775 -8.320 15.955 1.00 92.44 77 PRO A N 1
ATOM 623 C CA . PRO A 1 77 ? -13.080 -7.078 15.226 1.00 92.44 77 PRO A CA 1
ATOM 624 C C . PRO A 1 77 ? -14.418 -6.424 15.631 1.00 92.44 77 PRO A C 1
ATOM 626 O O . PRO A 1 77 ? -14.652 -5.242 15.375 1.00 92.44 77 PRO A O 1
ATOM 629 N N . ALA A 1 78 ? -15.292 -7.170 16.314 1.00 92.12 78 ALA A N 1
ATOM 630 C CA . ALA A 1 78 ? -16.540 -6.663 16.885 1.00 92.12 78 ALA A CA 1
ATOM 631 C C . ALA A 1 78 ? -16.357 -5.960 18.246 1.00 92.12 78 ALA A C 1
ATOM 633 O O . ALA A 1 78 ? -17.320 -5.411 18.782 1.00 92.12 78 ALA A O 1
ATOM 634 N N . THR A 1 79 ? -15.148 -5.965 18.812 1.00 94.50 79 THR A N 1
ATOM 635 C CA . THR A 1 79 ? -14.850 -5.315 20.093 1.00 94.50 79 THR A CA 1
ATOM 636 C C . THR A 1 79 ? -14.212 -3.950 19.859 1.00 94.50 79 THR A C 1
ATOM 638 O O . THR A 1 79 ? -13.290 -3.809 19.055 1.00 94.50 79 THR A O 1
ATOM 641 N N . LEU A 1 80 ? -14.684 -2.938 20.592 1.00 93.75 80 LEU A N 1
ATOM 642 C CA . LEU A 1 80 ? -14.092 -1.601 20.572 1.00 93.75 80 LEU A CA 1
ATOM 643 C C . LEU A 1 80 ? -12.615 -1.663 20.977 1.00 93.75 80 LEU A C 1
ATOM 645 O O . LEU A 1 80 ? -12.255 -2.263 21.989 1.00 93.75 80 LEU A O 1
ATOM 649 N N . THR A 1 81 ? -11.779 -1.029 20.165 1.00 94.19 81 THR A N 1
ATOM 650 C CA . THR A 1 81 ? -10.328 -0.935 20.348 1.00 94.19 81 THR A CA 1
ATOM 651 C C . THR A 1 81 ? -9.954 0.543 20.437 1.00 94.19 81 THR A C 1
ATOM 653 O O . THR A 1 81 ? -10.621 1.389 19.844 1.00 94.19 81 THR A O 1
ATOM 656 N N . ASP A 1 82 ? -8.921 0.889 21.200 1.00 94.69 82 ASP A N 1
ATOM 657 C CA . ASP A 1 82 ? -8.427 2.263 21.245 1.00 94.69 82 ASP A CA 1
ATOM 658 C C . ASP A 1 82 ? -7.604 2.607 19.990 1.00 94.69 82 ASP A C 1
ATOM 660 O O . ASP A 1 82 ? -7.033 1.742 19.321 1.00 94.69 82 ASP A O 1
ATOM 664 N N . ARG A 1 83 ? -7.521 3.904 19.674 1.00 93.62 83 ARG A N 1
ATOM 665 C CA . ARG A 1 83 ? -6.837 4.419 18.477 1.00 93.62 83 ARG A CA 1
ATOM 666 C C . ARG A 1 83 ? -5.378 3.965 18.384 1.00 93.62 83 ARG A C 1
ATOM 668 O O . ARG A 1 83 ? -4.914 3.633 17.297 1.00 93.62 83 ARG A O 1
ATOM 675 N N . ARG A 1 84 ? -4.660 3.908 19.508 1.00 93.81 84 ARG A N 1
ATOM 676 C CA . ARG A 1 84 ? -3.247 3.513 19.525 1.00 93.81 84 ARG A CA 1
ATOM 677 C C . ARG A 1 84 ? -3.080 2.038 19.167 1.00 93.81 84 ARG A C 1
ATOM 679 O O . ARG A 1 84 ? -2.273 1.722 18.299 1.00 93.81 84 ARG A O 1
ATOM 686 N N . SER A 1 85 ? -3.873 1.150 19.761 1.00 94.62 85 SER A N 1
ATOM 687 C CA . SER A 1 85 ? -3.845 -0.278 19.409 1.00 94.62 85 SER A CA 1
ATOM 688 C C . SER A 1 85 ? -4.229 -0.532 17.944 1.00 94.62 85 SER A C 1
ATOM 690 O O . SER A 1 85 ? -3.649 -1.404 17.290 1.00 94.62 85 SER A O 1
ATOM 692 N N . ALA A 1 86 ? -5.173 0.246 17.400 1.00 94.69 86 ALA A N 1
ATOM 693 C CA . ALA A 1 86 ? -5.530 0.190 15.982 1.00 94.69 86 ALA A CA 1
ATOM 694 C C . ALA A 1 86 ? -4.343 0.583 15.080 1.00 94.69 86 ALA A C 1
ATOM 696 O O . ALA A 1 86 ? -4.013 -0.153 14.147 1.00 94.69 86 ALA A O 1
ATOM 697 N N . LEU A 1 87 ? -3.652 1.684 15.402 1.00 94.56 87 LEU A N 1
ATOM 698 C CA . LEU A 1 87 ? -2.425 2.119 14.720 1.00 94.5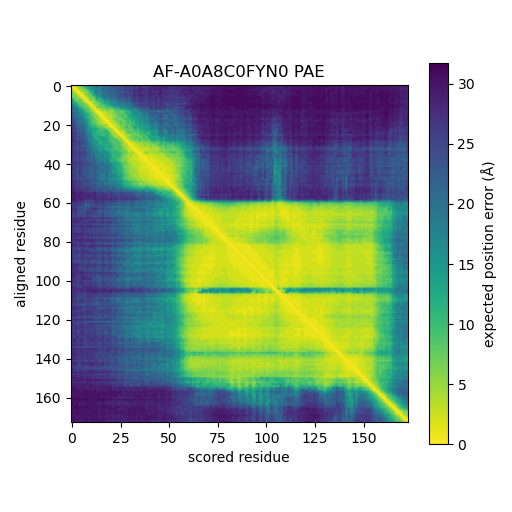6 87 LEU A CA 1
ATOM 699 C C . LEU A 1 87 ? -1.314 1.067 14.778 1.00 94.56 87 LEU A C 1
ATOM 701 O O . LEU A 1 87 ? -0.691 0.778 13.759 1.00 94.56 87 LEU A O 1
ATOM 705 N N . GLU A 1 88 ? -1.095 0.444 15.936 1.00 94.75 88 GLU A N 1
ATOM 706 C CA . GLU A 1 88 ? -0.084 -0.606 16.107 1.00 94.75 88 GLU A CA 1
ATOM 707 C C . GLU A 1 88 ? -0.395 -1.867 15.274 1.00 94.75 88 GLU A C 1
ATOM 709 O O . GLU A 1 88 ? 0.516 -2.543 14.788 1.00 94.75 88 GLU A O 1
ATOM 714 N N . LEU A 1 89 ? -1.672 -2.213 15.070 1.00 95.44 89 LEU A N 1
ATOM 715 C CA . LEU A 1 89 ? -2.059 -3.288 14.147 1.00 95.44 89 LEU A CA 1
ATOM 716 C C . LEU A 1 89 ? -1.767 -2.912 12.691 1.00 95.44 89 LEU A C 1
ATOM 718 O O . LEU A 1 89 ? -1.097 -3.667 11.987 1.00 95.44 89 LEU A O 1
ATOM 722 N N . MET A 1 90 ? -2.239 -1.744 12.258 1.00 95.75 90 MET A N 1
ATOM 723 C CA . MET A 1 90 ? -2.084 -1.278 10.878 1.00 95.75 90 MET A CA 1
ATOM 724 C C . MET A 1 90 ? -0.612 -1.080 10.499 1.00 95.75 90 MET A C 1
ATOM 726 O O . MET A 1 90 ? -0.190 -1.501 9.423 1.00 95.75 90 MET A O 1
ATOM 730 N N . SER A 1 91 ? 0.194 -0.537 11.416 1.00 94.25 91 SER A N 1
ATOM 731 C CA . SER A 1 91 ? 1.638 -0.350 11.239 1.00 94.25 91 SER A CA 1
ATOM 732 C C . SER A 1 91 ? 2.372 -1.671 10.978 1.00 94.25 91 SER A C 1
ATOM 734 O O . SER A 1 91 ? 3.248 -1.726 10.117 1.00 94.25 91 SER A O 1
ATOM 736 N N . ARG A 1 92 ? 1.971 -2.772 11.631 1.00 95.31 92 ARG A N 1
ATOM 737 C CA . ARG A 1 92 ? 2.561 -4.100 11.378 1.00 95.31 92 ARG A CA 1
ATOM 738 C C . ARG A 1 92 ? 2.278 -4.616 9.967 1.00 95.31 92 ARG A C 1
ATOM 740 O O . ARG A 1 92 ? 3.164 -5.211 9.360 1.00 95.31 92 ARG A O 1
ATOM 747 N N . ASN A 1 93 ? 1.078 -4.380 9.434 1.00 96.38 93 ASN A N 1
ATOM 748 C CA . ASN A 1 93 ? 0.766 -4.728 8.044 1.00 96.38 93 ASN A CA 1
ATOM 749 C C . ASN A 1 93 ? 1.525 -3.824 7.056 1.00 96.38 93 ASN A C 1
ATOM 751 O O . ASN A 1 93 ? 2.068 -4.319 6.070 1.00 96.38 93 ASN A O 1
ATOM 755 N N . LEU A 1 94 ? 1.637 -2.524 7.351 1.00 94.81 94 LEU A N 1
ATOM 756 C CA . LEU A 1 94 ? 2.402 -1.577 6.532 1.00 94.81 94 LEU A CA 1
ATOM 757 C C . LEU A 1 94 ? 3.901 -1.905 6.478 1.00 94.81 94 LEU A C 1
ATOM 759 O O . LEU A 1 94 ? 4.515 -1.731 5.429 1.00 94.81 94 LEU A O 1
ATOM 763 N N . TYR A 1 95 ? 4.480 -2.426 7.563 1.00 93.50 95 TYR A N 1
ATOM 764 C CA . TYR A 1 95 ? 5.876 -2.874 7.578 1.00 93.50 95 TYR A CA 1
ATOM 765 C C . TYR A 1 95 ? 6.130 -4.010 6.574 1.00 93.50 95 TYR A C 1
ATOM 767 O O . TYR A 1 95 ? 7.129 -4.004 5.863 1.00 93.50 95 TYR A O 1
ATOM 775 N N . ILE A 1 96 ? 5.189 -4.952 6.443 1.00 94.94 96 ILE A N 1
ATOM 776 C CA . ILE A 1 96 ? 5.277 -6.021 5.434 1.00 94.94 96 ILE A CA 1
ATOM 777 C C . ILE A 1 96 ? 5.190 -5.429 4.023 1.00 94.94 96 ILE A C 1
ATOM 779 O O . ILE A 1 96 ? 5.945 -5.834 3.138 1.00 94.94 96 ILE A O 1
ATOM 783 N N . TYR A 1 97 ? 4.295 -4.458 3.805 1.00 94.50 97 TYR A N 1
ATOM 784 C CA . TYR A 1 97 ? 4.155 -3.783 2.510 1.00 94.50 97 TYR A CA 1
ATOM 785 C C . TYR A 1 97 ? 5.422 -3.044 2.100 1.00 94.50 97 TYR A C 1
ATOM 787 O O . TYR A 1 97 ? 5.768 -3.066 0.922 1.00 94.50 97 TYR A O 1
ATOM 795 N N . GLU A 1 98 ? 6.138 -2.441 3.047 1.00 91.81 98 GLU A N 1
ATOM 796 C CA . GLU A 1 98 ? 7.409 -1.768 2.786 1.00 91.81 98 GLU A CA 1
ATOM 797 C C . GLU A 1 98 ? 8.430 -2.709 2.128 1.00 91.81 98 GLU A C 1
ATOM 799 O O . GLU A 1 98 ? 9.022 -2.359 1.104 1.00 91.81 98 GLU A O 1
ATOM 804 N N . GLU A 1 99 ? 8.573 -3.934 2.642 1.00 91.94 99 GLU A N 1
ATOM 805 C CA . GLU A 1 99 ? 9.456 -4.946 2.048 1.00 91.94 99 GLU A CA 1
ATOM 806 C C . GLU A 1 99 ? 9.058 -5.268 0.598 1.00 91.94 99 GLU A C 1
ATOM 808 O O . GLU A 1 99 ? 9.923 -5.417 -0.269 1.00 91.94 99 GLU A O 1
ATOM 813 N N . GLN A 1 100 ? 7.752 -5.303 0.306 1.00 93.88 100 GLN A N 1
ATOM 814 C CA . GLN A 1 100 ? 7.252 -5.588 -1.043 1.00 93.88 100 GLN A CA 1
ATOM 815 C C . GLN A 1 100 ? 7.437 -4.403 -1.996 1.00 93.88 100 GLN A C 1
ATOM 817 O O . GLN A 1 100 ? 7.769 -4.604 -3.165 1.00 93.88 100 GLN A O 1
ATOM 822 N N . VAL A 1 101 ? 7.282 -3.167 -1.508 1.00 92.06 101 V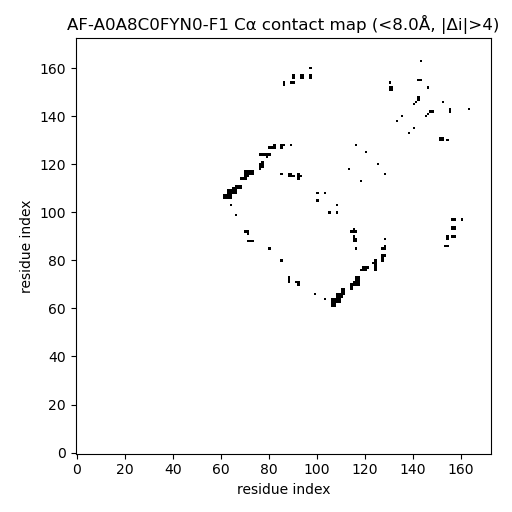AL A N 1
ATOM 823 C CA . VAL A 1 101 ? 7.588 -1.949 -2.280 1.00 92.06 101 VAL A CA 1
ATOM 824 C C . VAL A 1 101 ? 9.063 -1.936 -2.683 1.00 92.06 101 VAL A C 1
ATOM 826 O O . VAL A 1 101 ? 9.382 -1.635 -3.835 1.00 92.06 101 VAL A O 1
ATOM 829 N N . ILE A 1 102 ? 9.962 -2.299 -1.761 1.00 90.88 102 ILE A N 1
ATOM 830 C CA . ILE A 1 102 ? 11.400 -2.401 -2.041 1.00 90.88 102 ILE A CA 1
ATOM 831 C C . ILE A 1 102 ? 11.661 -3.498 -3.084 1.00 90.88 102 ILE A C 1
ATOM 833 O O . ILE A 1 102 ? 12.387 -3.257 -4.051 1.00 90.88 102 ILE A O 1
ATOM 837 N N . ALA A 1 103 ? 11.037 -4.671 -2.935 1.00 90.75 103 ALA A N 1
ATOM 838 C CA . ALA A 1 103 ? 11.195 -5.794 -3.861 1.00 90.75 103 ALA A CA 1
ATOM 839 C C . ALA A 1 103 ? 10.684 -5.493 -5.283 1.00 90.75 103 ALA A C 1
ATOM 841 O O . ALA A 1 103 ? 11.297 -5.927 -6.258 1.00 90.75 103 ALA A O 1
ATOM 842 N N . ALA A 1 104 ? 9.606 -4.716 -5.419 1.00 90.44 104 ALA A N 1
ATOM 843 C CA . ALA A 1 104 ? 9.043 -4.325 -6.714 1.00 90.44 104 ALA A CA 1
ATOM 844 C C . ALA A 1 104 ? 9.895 -3.294 -7.485 1.00 90.44 104 ALA A C 1
ATOM 846 O O . ALA A 1 104 ? 9.608 -3.017 -8.648 1.00 90.44 104 ALA A O 1
ATOM 847 N N . ALA A 1 105 ? 10.942 -2.727 -6.870 1.00 77.69 105 ALA A N 1
ATOM 848 C CA . ALA A 1 105 ? 12.006 -1.961 -7.529 1.00 77.69 105 ALA A CA 1
ATOM 849 C C . ALA A 1 105 ? 11.529 -0.949 -8.604 1.00 77.69 105 ALA A C 1
ATOM 851 O O . ALA A 1 105 ? 11.801 -1.099 -9.796 1.00 77.69 105 ALA A O 1
ATOM 852 N N . LYS A 1 106 ? 10.862 0.132 -8.164 1.00 69.06 106 LYS A N 1
ATOM 853 C CA . LYS A 1 106 ? 10.343 1.258 -8.986 1.00 69.06 106 LYS A CA 1
ATOM 854 C C . LYS A 1 106 ? 9.216 0.910 -9.974 1.00 69.06 106 LYS A C 1
ATOM 856 O O . LYS A 1 106 ? 8.878 1.733 -10.822 1.00 69.06 106 LYS A O 1
ATOM 861 N N . GLN A 1 107 ? 8.614 -0.268 -9.860 1.00 83.00 107 GLN A N 1
ATOM 862 C CA . GLN A 1 107 ? 7.389 -0.617 -10.579 1.00 83.00 107 GLN A CA 1
ATOM 863 C C . GLN A 1 107 ? 6.146 -0.113 -9.834 1.00 83.00 107 GLN A C 1
ATOM 865 O O . GLN A 1 107 ? 6.194 0.194 -8.643 1.00 83.00 107 GLN A O 1
ATOM 870 N N . ILE A 1 108 ? 5.014 -0.051 -10.536 1.00 90.00 108 ILE A N 1
ATOM 871 C CA . ILE A 1 108 ? 3.710 0.176 -9.902 1.00 90.00 108 ILE A CA 1
ATOM 872 C C . ILE A 1 108 ? 3.345 -1.101 -9.147 1.00 90.00 108 ILE A C 1
ATOM 874 O O . ILE A 1 108 ? 3.272 -2.156 -9.767 1.00 90.00 108 ILE A O 1
ATOM 878 N N . ILE A 1 109 ? 3.102 -1.020 -7.840 1.00 94.50 109 ILE A N 1
ATOM 879 C CA . ILE A 1 109 ? 2.665 -2.155 -7.019 1.00 94.50 109 ILE A CA 1
ATOM 880 C C . ILE A 1 109 ? 1.241 -1.932 -6.505 1.00 94.50 109 ILE A C 1
ATOM 882 O O . ILE A 1 109 ? 0.896 -0.828 -6.087 1.00 94.50 109 ILE A O 1
ATOM 886 N N . VAL A 1 110 ? 0.417 -2.981 -6.543 1.00 95.56 110 VAL A N 1
ATOM 887 C CA . VAL A 1 110 ? -0.966 -2.972 -6.043 1.00 95.56 110 VAL A CA 1
ATOM 888 C C . VAL A 1 110 ? -1.102 -3.900 -4.836 1.00 95.56 110 VAL A C 1
ATOM 890 O O . VAL A 1 110 ? -0.591 -5.023 -4.845 1.00 95.56 110 VAL A O 1
ATOM 893 N N . PHE A 1 111 ? -1.825 -3.423 -3.821 1.00 96.38 111 PHE A N 1
ATOM 894 C CA . PHE A 1 111 ? -2.121 -4.125 -2.572 1.00 96.38 111 PHE A CA 1
ATOM 895 C C . PHE A 1 111 ? -3.615 -4.481 -2.469 1.00 96.38 111 PHE A C 1
ATOM 897 O O . PHE A 1 111 ? -4.440 -3.810 -3.093 1.00 96.38 111 PHE A O 1
ATOM 904 N N . PRO A 1 112 ? -3.984 -5.516 -1.691 1.00 97.44 112 PRO A N 1
ATOM 905 C CA . PRO A 1 112 ? -5.380 -5.898 -1.484 1.00 97.44 112 PRO A CA 1
ATOM 906 C C . PRO A 1 112 ? -6.151 -4.879 -0.629 1.00 97.44 112 PRO A C 1
ATOM 908 O O . PRO A 1 112 ? -5.573 -4.238 0.247 1.00 97.44 112 PRO A O 1
ATOM 911 N N . GLU A 1 113 ? -7.466 -4.800 -0.862 1.00 96.81 113 GLU A N 1
ATOM 912 C CA . GLU A 1 113 ? -8.425 -3.843 -0.274 1.00 96.81 113 GLU A CA 1
ATOM 913 C C . GLU A 1 113 ? -8.324 -3.725 1.256 1.00 96.81 113 GLU A C 1
ATOM 915 O O . GLU A 1 113 ? -7.972 -2.670 1.775 1.00 96.81 113 GLU A O 1
ATOM 920 N N . ASP A 1 114 ? -8.543 -4.824 1.980 1.00 95.94 114 ASP A N 1
ATOM 921 C CA . ASP A 1 114 ? -8.585 -4.840 3.450 1.00 95.94 114 ASP A CA 1
ATOM 922 C C . ASP A 1 114 ? -7.249 -5.249 4.097 1.00 95.94 114 ASP A C 1
ATOM 924 O O . ASP A 1 114 ? -7.201 -5.715 5.238 1.00 95.94 114 ASP A O 1
ATOM 928 N N . GLY A 1 115 ? -6.124 -5.126 3.390 1.00 96.00 115 GLY A N 1
ATOM 929 C CA . GLY A 1 115 ? -4.864 -5.711 3.859 1.00 96.00 115 GLY A CA 1
ATOM 930 C C . GLY A 1 115 ? -4.181 -4.987 5.032 1.00 96.00 115 GLY A C 1
ATOM 931 O O . GLY A 1 115 ? -3.303 -5.566 5.672 1.00 96.00 115 GLY A O 1
ATOM 932 N N . ILE A 1 116 ? -4.588 -3.753 5.351 1.00 95.50 116 ILE A N 1
ATOM 933 C CA . ILE A 1 116 ? -3.997 -2.953 6.441 1.00 95.50 116 ILE A CA 1
ATOM 934 C C . ILE A 1 116 ? -4.728 -3.178 7.773 1.00 95.50 116 ILE A C 1
ATOM 936 O O . ILE A 1 116 ? -4.080 -3.422 8.793 1.00 95.50 116 ILE A O 1
ATOM 940 N N . HIS A 1 117 ? -6.063 -3.111 7.776 1.00 94.38 117 HIS A N 1
ATOM 941 C CA . HIS A 1 117 ? -6.889 -3.215 8.988 1.00 94.38 117 HIS A CA 1
ATOM 942 C C . HIS A 1 117 ? -7.736 -4.495 9.069 1.00 94.38 117 HIS A C 1
ATOM 944 O O . HIS A 1 117 ? -8.198 -4.844 10.155 1.00 94.38 117 HIS A O 1
ATOM 950 N N . GLY A 1 118 ? -7.921 -5.225 7.966 1.00 95.25 118 GLY A N 1
ATOM 951 C CA . GLY A 1 118 ? -8.790 -6.399 7.907 1.00 95.25 118 GLY A CA 1
ATOM 952 C C . GLY A 1 118 ? -10.269 -6.054 7.719 1.00 95.25 118 GLY A C 1
ATOM 953 O O . GLY A 1 118 ? -10.619 -4.952 7.316 1.00 95.25 118 GLY A O 1
ATOM 954 N N . PHE A 1 119 ? -11.140 -7.005 8.042 1.00 94.81 119 PHE A N 1
ATOM 955 C CA . PHE A 1 119 ? -12.583 -6.954 7.782 1.00 94.81 119 PHE A CA 1
ATOM 956 C C . PHE A 1 119 ? -13.394 -7.360 9.034 1.00 94.81 119 PHE A C 1
ATOM 958 O O . PHE A 1 119 ? -12.823 -7.678 10.077 1.00 94.81 119 PHE A O 1
ATOM 965 N N . ASN A 1 120 ? -14.731 -7.388 8.926 1.00 95.56 120 ASN A N 1
ATOM 966 C CA . ASN A 1 120 ? -15.699 -7.738 9.990 1.00 95.56 120 ASN A CA 1
ATOM 967 C C . ASN A 1 120 ? -15.880 -6.707 11.123 1.00 95.56 120 ASN A C 1
ATOM 969 O O . ASN A 1 120 ? -16.141 -7.076 12.270 1.00 95.56 120 ASN A O 1
ATOM 973 N N . PHE A 1 121 ? -15.794 -5.417 10.807 1.00 96.31 121 PHE A N 1
ATOM 974 C CA . PHE A 1 121 ? -16.084 -4.342 11.758 1.00 96.31 121 PHE A CA 1
ATOM 975 C C . PHE A 1 121 ? -17.555 -3.902 11.732 1.00 96.31 121 PHE A C 1
ATOM 977 O O . PHE A 1 121 ? -18.258 -4.050 10.731 1.00 96.31 121 PHE A O 1
ATOM 984 N N . THR A 1 122 ? -18.013 -3.294 12.827 1.00 96.19 122 THR A N 1
ATOM 985 C CA . THR A 1 122 ? -19.222 -2.459 12.840 1.00 96.19 122 THR A CA 1
ATOM 986 C C . THR A 1 122 ? -18.838 -1.000 12.583 1.00 96.19 122 THR A C 1
ATOM 988 O O . THR A 1 122 ? -17.661 -0.639 12.600 1.00 96.19 122 THR A O 1
ATOM 991 N N . ARG A 1 123 ? -19.832 -0.121 12.392 1.00 95.94 123 ARG A N 1
ATOM 992 C CA . ARG A 1 123 ? -19.585 1.325 12.246 1.00 95.94 123 ARG A CA 1
ATOM 993 C C . ARG A 1 123 ? -18.844 1.936 13.437 1.00 95.94 123 ARG A C 1
ATOM 995 O O . ARG A 1 123 ? -18.097 2.887 13.251 1.00 95.94 123 ARG A O 1
ATOM 1002 N N . GLU A 1 124 ? -19.055 1.403 14.637 1.00 96.44 124 GLU A N 1
ATOM 1003 C CA . GLU A 1 124 ? -18.399 1.894 15.850 1.00 96.44 124 GLU A CA 1
ATOM 1004 C C . GLU A 1 124 ? -16.989 1.317 15.990 1.00 96.44 124 GLU A C 1
ATOM 1006 O O . GLU A 1 124 ? -16.058 2.040 16.337 1.00 96.44 124 GLU A O 1
ATOM 1011 N N . THR A 1 125 ? -16.802 0.030 15.678 1.00 96.75 125 THR A N 1
ATOM 1012 C CA . THR A 1 125 ? -15.513 -0.641 15.902 1.00 96.75 125 THR A CA 1
ATOM 1013 C C . THR A 1 125 ? -14.479 -0.351 14.820 1.00 96.75 125 THR A C 1
ATOM 1015 O O . THR A 1 125 ? -13.288 -0.478 15.095 1.00 96.75 125 THR A O 1
ATOM 1018 N N . ILE A 1 126 ? -14.899 0.090 13.626 1.00 96.69 126 ILE A N 1
ATOM 1019 C CA . ILE A 1 126 ? -13.979 0.528 12.565 1.00 96.69 126 ILE A CA 1
ATOM 1020 C C . ILE A 1 126 ? -13.414 1.929 12.810 1.00 96.69 126 ILE A C 1
ATOM 1022 O O . ILE A 1 126 ? -12.320 2.232 12.349 1.00 96.69 126 ILE A O 1
ATOM 1026 N N . TYR A 1 127 ? -14.127 2.786 13.548 1.00 95.56 127 TYR A N 1
ATOM 1027 C CA . TYR A 1 127 ? -13.780 4.203 13.702 1.00 95.56 127 TYR A CA 1
ATOM 1028 C C . TYR A 1 127 ? -12.321 4.468 14.139 1.00 95.56 127 TYR A C 1
ATOM 1030 O O . TYR A 1 127 ? -11.684 5.335 13.545 1.00 95.56 127 TYR A O 1
ATOM 1038 N N . PRO A 1 128 ? -11.727 3.706 15.082 1.00 94.88 128 PRO A N 1
ATOM 1039 C CA . PRO A 1 128 ? -10.323 3.874 15.482 1.00 94.88 128 PRO A CA 1
ATOM 1040 C C . PRO A 1 128 ? -9.290 3.607 14.368 1.00 94.88 128 PRO A C 1
ATOM 1042 O O . PRO A 1 128 ? -8.125 3.984 14.507 1.00 94.88 128 PRO A O 1
ATOM 1045 N N . TYR A 1 129 ? -9.688 2.939 13.284 1.00 94.81 129 TYR A N 1
ATOM 1046 C CA . TYR A 1 129 ? -8.827 2.602 12.147 1.00 94.81 129 TYR A CA 1
ATOM 1047 C C . TYR A 1 129 ? -8.864 3.648 11.027 1.00 94.81 129 TYR A C 1
ATOM 1049 O O . TYR A 1 129 ? -8.044 3.586 10.116 1.00 94.81 129 TYR A O 1
ATOM 1057 N N . LEU A 1 130 ? -9.810 4.588 11.071 1.00 94.06 130 LEU A N 1
ATOM 1058 C CA . LEU A 1 130 ? -10.037 5.545 9.994 1.00 94.06 130 LEU A CA 1
ATOM 1059 C C . LEU A 1 130 ? -9.200 6.812 10.178 1.00 94.06 130 LEU A C 1
ATOM 1061 O O . LEU A 1 130 ? -8.968 7.264 11.297 1.00 94.06 130 LEU A O 1
ATOM 1065 N N . GLU A 1 131 ? -8.815 7.411 9.055 1.00 91.25 131 GLU A N 1
ATOM 1066 C CA . GLU A 1 131 ? -8.165 8.718 8.990 1.00 91.25 131 GLU A CA 1
ATOM 1067 C C . GLU A 1 131 ? -8.867 9.605 7.967 1.00 91.25 131 GLU A C 1
ATOM 1069 O O . GLU A 1 131 ? -9.538 9.131 7.043 1.00 91.25 131 GLU A O 1
ATOM 1074 N N . PHE A 1 132 ? -8.702 10.915 8.123 1.00 88.62 132 PHE A N 1
ATOM 1075 C CA . PHE A 1 132 ? -9.160 11.859 7.119 1.00 88.62 132 PHE A CA 1
ATOM 1076 C C . PHE A 1 132 ? -8.198 11.865 5.925 1.00 88.62 132 PHE A C 1
ATOM 1078 O O . PHE A 1 132 ? -7.035 12.242 6.053 1.00 88.62 132 PHE A O 1
ATOM 1085 N N . VAL A 1 133 ? -8.702 11.501 4.745 1.00 89.00 133 VAL A N 1
ATOM 1086 C CA . VAL A 1 133 ? -7.954 11.578 3.484 1.00 89.00 133 VAL A CA 1
ATOM 1087 C C . VAL A 1 133 ? -8.533 12.718 2.636 1.00 89.00 133 VAL A C 1
ATOM 1089 O O . VAL A 1 133 ? -9.676 12.608 2.180 1.00 89.00 133 VAL A O 1
ATOM 1092 N N . PRO A 1 134 ? -7.798 13.829 2.424 1.00 90.06 134 PRO A N 1
ATOM 1093 C CA . PRO A 1 134 ? -8.292 14.947 1.628 1.00 90.06 134 PRO A CA 1
ATOM 1094 C C . PRO A 1 134 ? -8.451 14.553 0.156 1.00 90.06 134 PRO A C 1
ATOM 1096 O O . PRO A 1 134 ? -7.727 13.706 -0.366 1.00 90.06 134 PRO A O 1
ATOM 1099 N N . CYS A 1 135 ? -9.379 15.207 -0.549 1.00 91.12 135 CYS A N 1
ATOM 1100 C CA . CYS A 1 135 ? -9.562 14.965 -1.977 1.00 91.12 135 CYS A CA 1
ATOM 1101 C C . CYS A 1 135 ? -8.315 15.436 -2.756 1.00 91.12 135 CYS A C 1
ATOM 1103 O O . CYS A 1 135 ? -7.984 16.628 -2.685 1.00 91.12 135 CYS A O 1
ATOM 1105 N N . PRO A 1 136 ? -7.661 14.566 -3.551 1.00 88.56 136 PRO A N 1
ATOM 1106 C CA . PRO A 1 136 ? -6.414 14.905 -4.244 1.00 88.56 136 PRO A CA 1
ATOM 1107 C C . PRO A 1 136 ? -6.581 16.034 -5.272 1.00 88.56 136 PRO A C 1
ATOM 1109 O O . PRO A 1 136 ? -5.635 16.753 -5.563 1.00 88.56 136 PRO A O 1
ATOM 1112 N N . GLN A 1 137 ? -7.797 16.251 -5.788 1.00 92.12 137 GLN A N 1
ATOM 1113 C CA . GLN A 1 137 ? -8.093 17.358 -6.710 1.00 92.12 137 GLN A CA 1
ATOM 1114 C C . GLN A 1 137 ? -8.203 18.715 -6.002 1.00 92.12 137 GLN A C 1
ATOM 1116 O O . GLN A 1 137 ? -8.091 19.758 -6.641 1.00 92.12 137 GLN A O 1
ATOM 1121 N N . SER A 1 138 ? -8.461 18.708 -4.692 1.00 91.06 138 SER A N 1
ATOM 1122 C CA . SER A 1 138 ? -8.689 19.922 -3.902 1.00 91.06 138 SER A CA 1
ATOM 1123 C C . SER A 1 138 ? -7.427 20.446 -3.221 1.00 91.06 138 SER A C 1
ATOM 1125 O O . SER A 1 138 ? -7.316 21.647 -2.985 1.00 91.06 138 SER A O 1
ATOM 1127 N N . VAL A 1 139 ? -6.474 19.561 -2.909 1.00 90.81 139 VAL A N 1
ATOM 1128 C CA . VAL A 1 139 ? -5.261 19.897 -2.161 1.00 90.81 139 VAL A CA 1
ATOM 1129 C C . VAL A 1 139 ? -4.073 19.146 -2.751 1.00 90.81 139 VAL A C 1
ATOM 1131 O O . VAL A 1 139 ? -4.097 17.924 -2.866 1.00 90.81 139 VAL A O 1
ATOM 1134 N N . LYS A 1 140 ? -2.997 19.878 -3.055 1.00 91.12 140 LYS A N 1
ATOM 1135 C CA . LYS A 1 140 ? -1.689 19.295 -3.362 1.00 91.12 140 LYS A CA 1
ATOM 1136 C C . LYS A 1 140 ? -0.908 19.149 -2.059 1.00 91.12 140 LYS A C 1
ATOM 1138 O O . LYS A 1 140 ? -0.407 20.142 -1.544 1.00 91.12 140 LYS A O 1
ATOM 1143 N N . TRP A 1 141 ? -0.831 17.932 -1.532 1.00 87.50 141 TRP A N 1
ATOM 1144 C CA . TRP A 1 141 ? -0.193 17.644 -0.247 1.00 87.50 141 TRP A CA 1
ATOM 1145 C C . TRP A 1 141 ? 0.696 16.406 -0.338 1.00 87.50 141 TRP A C 1
ATOM 1147 O O . TRP A 1 141 ? 0.281 15.375 -0.865 1.00 87.50 141 TRP A O 1
ATOM 1157 N N . ASN A 1 142 ? 1.918 16.508 0.189 1.00 87.19 142 ASN A N 1
ATOM 1158 C CA . ASN A 1 142 ? 2.805 15.364 0.381 1.00 87.19 142 ASN A CA 1
ATOM 1159 C C . ASN A 1 142 ? 2.936 15.064 1.891 1.00 87.19 142 ASN A C 1
ATOM 1161 O O . ASN A 1 142 ? 3.647 15.799 2.584 1.00 87.19 142 ASN A O 1
ATOM 1165 N N . PRO A 1 143 ? 2.327 13.976 2.403 1.00 84.31 143 PRO A N 1
ATOM 1166 C CA . PRO A 1 143 ? 2.354 13.634 3.830 1.00 84.31 143 PRO A CA 1
ATOM 1167 C C . PRO A 1 143 ? 3.754 13.415 4.427 1.00 84.31 143 PRO A C 1
ATOM 1169 O O . PRO A 1 143 ? 3.931 13.581 5.635 1.00 84.31 143 PRO A O 1
ATOM 1172 N N . CYS A 1 144 ? 4.753 13.064 3.607 1.00 83.81 144 CYS A N 1
ATOM 1173 C CA . CYS A 1 144 ? 6.143 12.890 4.041 1.00 83.81 144 CYS A CA 1
ATOM 1174 C C . CYS A 1 144 ? 6.882 14.229 4.182 1.00 83.81 144 CYS A C 1
ATOM 1176 O O . CYS A 1 144 ? 7.763 14.356 5.028 1.00 83.81 144 CYS A O 1
ATOM 1178 N N . ARG A 1 145 ? 6.546 15.229 3.354 1.00 87.00 145 ARG A N 1
ATOM 1179 C CA . ARG A 1 145 ? 7.185 16.560 3.384 1.00 87.00 145 ARG A CA 1
ATOM 1180 C C . ARG A 1 145 ? 6.471 17.538 4.307 1.00 87.00 145 ARG A C 1
ATOM 1182 O O . ARG A 1 145 ? 7.117 18.381 4.919 1.00 87.00 145 ARG A O 1
ATOM 1189 N N . GLU A 1 146 ? 5.153 17.419 4.411 1.00 88.56 146 GLU A N 1
ATOM 1190 C CA . GLU A 1 146 ? 4.290 18.317 5.182 1.00 88.56 146 GLU A CA 1
ATOM 1191 C C . GLU A 1 146 ? 3.468 17.511 6.204 1.00 88.56 146 GLU A C 1
ATOM 1193 O O . GLU A 1 146 ? 2.236 17.475 6.140 1.00 88.56 146 GLU A O 1
ATOM 1198 N N . PRO A 1 147 ? 4.132 16.832 7.158 1.00 83.56 147 PRO A N 1
ATOM 1199 C CA . PRO A 1 147 ? 3.508 15.843 8.035 1.00 83.56 147 PRO A CA 1
ATOM 1200 C C . PRO A 1 147 ? 2.459 16.404 9.000 1.00 83.56 147 PRO A C 1
ATOM 1202 O O . PRO A 1 147 ? 1.728 15.617 9.594 1.00 83.56 147 PRO A O 1
ATOM 1205 N N . HIS A 1 148 ? 2.416 17.723 9.181 1.00 86.19 148 HIS A N 1
ATOM 1206 C CA . HIS A 1 148 ? 1.552 18.410 10.141 1.00 86.19 148 HIS A CA 1
ATOM 1207 C C . HIS A 1 148 ? 0.470 19.266 9.468 1.00 86.19 148 HIS A C 1
ATOM 1209 O O . HIS A 1 148 ? -0.178 20.056 10.150 1.00 86.19 148 HIS A O 1
ATOM 1215 N N . LEU A 1 149 ? 0.284 19.147 8.144 1.00 86.19 149 LEU A N 1
ATOM 1216 C CA . LEU A 1 149 ? -0.742 19.916 7.427 1.00 86.19 149 LEU A CA 1
ATOM 1217 C C . LEU A 1 149 ? -2.166 19.503 7.838 1.00 86.19 149 LEU A C 1
ATOM 1219 O O . LEU A 1 149 ? -3.049 20.352 7.923 1.00 86.19 149 LEU A O 1
ATOM 1223 N N . PHE A 1 150 ? -2.366 18.218 8.135 1.00 86.00 150 PHE A N 1
ATOM 1224 C CA . PHE A 1 150 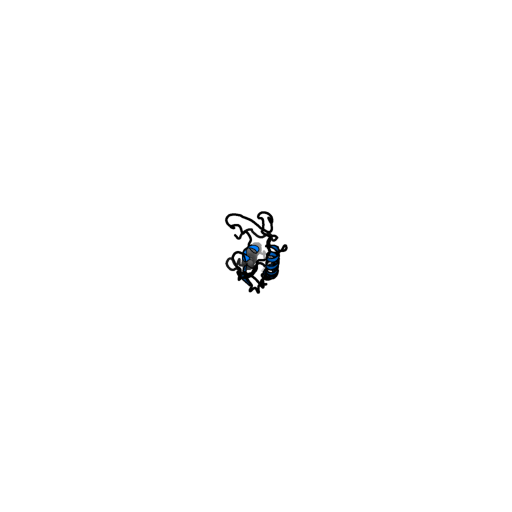? -3.612 17.662 8.659 1.00 86.00 150 PHE A CA 1
ATOM 1225 C C . PHE A 1 150 ? -3.331 16.898 9.958 1.00 86.00 150 PHE A C 1
ATOM 1227 O O . PHE A 1 150 ? -2.333 16.178 10.051 1.00 86.00 150 PHE A O 1
ATOM 1234 N N . SER A 1 151 ? -4.193 17.068 10.964 1.00 82.62 151 SER A N 1
ATOM 1235 C CA . SER A 1 151 ? -4.134 16.284 12.203 1.00 82.62 151 SER A CA 1
ATOM 1236 C C . SER A 1 151 ? -4.578 14.841 11.960 1.00 82.62 151 SER A C 1
ATOM 1238 O O . SER A 1 151 ? -5.220 14.556 10.951 1.00 82.62 151 SER A O 1
ATOM 1240 N N . ASP A 1 152 ? -4.238 13.948 12.892 1.00 77.94 152 ASP A N 1
ATOM 1241 C CA . ASP A 1 152 ? -4.748 12.568 12.928 1.00 77.94 152 ASP A CA 1
ATOM 1242 C C . ASP A 1 152 ? -4.440 11.759 11.648 1.00 77.94 152 ASP A C 1
ATOM 1244 O O . ASP A 1 152 ? -5.263 10.994 11.147 1.00 77.94 152 ASP A O 1
ATOM 1248 N N . THR A 1 153 ? -3.241 11.985 11.097 1.00 76.25 153 THR A N 1
ATOM 1249 C CA . THR A 1 153 ? -2.687 11.294 9.919 1.00 76.25 153 THR A CA 1
ATOM 1250 C C . THR A 1 153 ? -1.450 10.484 10.308 1.00 76.25 153 THR A C 1
ATOM 1252 O O . THR A 1 153 ? -0.361 10.659 9.757 1.00 76.25 153 THR A O 1
ATOM 1255 N N . GLU A 1 154 ? -1.561 9.670 11.357 1.00 76.19 154 GLU A N 1
ATOM 1256 C CA . GLU A 1 154 ? -0.433 8.928 11.931 1.00 76.19 154 GLU A CA 1
ATOM 1257 C C . GLU A 1 154 ? -0.046 7.678 11.134 1.00 76.19 154 GLU A C 1
ATOM 1259 O O . GLU A 1 154 ? 1.097 7.225 11.251 1.00 76.19 154 GLU A O 1
ATOM 1264 N N . LEU A 1 155 ? -0.946 7.133 10.306 1.00 69.62 155 LEU A N 1
ATOM 1265 C CA . LEU A 1 155 ? -0.646 6.053 9.363 1.00 69.62 155 LEU A CA 1
ATOM 1266 C C . LEU A 1 155 ? 0.191 6.574 8.203 1.00 69.62 155 LEU A C 1
ATOM 1268 O O . LEU A 1 155 ? -0.256 6.735 7.068 1.00 69.62 155 LEU A O 1
ATOM 1272 N N . LYS A 1 156 ? 1.463 6.802 8.491 1.00 63.38 156 LYS A N 1
ATOM 1273 C CA . LYS A 1 156 ? 2.457 7.067 7.465 1.00 63.38 156 LYS A CA 1
ATOM 1274 C C . LYS A 1 156 ? 3.122 5.743 7.131 1.00 63.38 156 LYS A C 1
ATOM 1276 O O . LYS A 1 156 ? 3.512 5.011 8.047 1.00 63.38 156 LYS A O 1
ATOM 1281 N N . PRO A 1 157 ? 3.261 5.405 5.838 1.00 51.66 157 PRO A N 1
ATOM 1282 C CA . PRO A 1 157 ? 4.244 4.413 5.452 1.00 51.66 157 PRO A CA 1
ATOM 1283 C C . PRO A 1 157 ? 5.557 4.833 6.111 1.00 51.66 157 PRO A C 1
ATOM 1285 O O . PRO A 1 157 ? 5.903 6.014 6.045 1.00 51.66 157 PRO A O 1
ATOM 1288 N N . ALA A 1 158 ? 6.173 3.903 6.839 1.00 42.12 158 ALA A N 1
ATOM 1289 C CA . ALA A 1 158 ? 7.236 4.155 7.800 1.00 42.12 158 ALA A CA 1
ATOM 1290 C C . ALA A 1 158 ? 8.280 5.165 7.297 1.00 42.12 158 ALA A C 1
ATOM 1292 O O . ALA A 1 158 ? 8.501 5.289 6.091 1.00 42.12 158 ALA A O 1
ATOM 1293 N N . ASP A 1 159 ? 8.950 5.828 8.243 1.00 41.97 159 ASP A N 1
ATOM 1294 C CA . ASP A 1 159 ? 10.031 6.830 8.141 1.00 41.97 159 ASP A CA 1
ATOM 1295 C C . ASP A 1 159 ? 11.201 6.531 7.156 1.00 41.97 159 ASP A C 1
ATOM 1297 O O . ASP A 1 159 ? 12.237 7.191 7.182 1.00 41.97 159 ASP A O 1
ATOM 1301 N N . ARG A 1 160 ? 11.074 5.539 6.272 1.00 42.00 160 ARG A N 1
ATOM 1302 C CA . ARG A 1 160 ? 12.039 5.065 5.282 1.00 42.00 160 ARG A CA 1
ATOM 1303 C C . ARG A 1 160 ? 11.468 4.970 3.855 1.00 42.00 160 ARG A C 1
ATOM 1305 O O . ARG A 1 160 ? 12.162 4.496 2.954 1.00 42.00 160 ARG A O 1
ATOM 1312 N N . ILE A 1 161 ? 10.256 5.458 3.569 1.00 45.44 161 ILE A N 1
ATOM 1313 C CA . ILE A 1 161 ? 9.836 5.598 2.165 1.00 45.44 161 ILE A CA 1
ATOM 1314 C C . ILE A 1 161 ? 10.660 6.710 1.481 1.00 45.44 161 ILE A C 1
ATOM 1316 O O . ILE A 1 161 ? 10.312 7.889 1.462 1.00 45.44 161 ILE A O 1
ATOM 1320 N N . HIS A 1 162 ? 11.759 6.294 0.847 1.00 45.12 162 HIS A N 1
ATOM 1321 C CA . HIS A 1 162 ? 12.631 7.062 -0.051 1.00 45.12 162 HIS A CA 1
ATOM 1322 C C . HIS A 1 162 ? 11.946 7.501 -1.365 1.00 45.12 162 HIS A C 1
ATOM 1324 O O . HIS A 1 162 ? 12.627 7.828 -2.338 1.00 45.12 162 HIS A O 1
ATOM 1330 N N . THR A 1 163 ? 10.611 7.562 -1.448 1.00 46.38 163 THR A N 1
ATOM 1331 C CA . THR A 1 163 ? 9.923 8.033 -2.671 1.00 46.38 163 THR A CA 1
ATOM 1332 C C . THR A 1 163 ? 10.171 9.515 -2.954 1.00 46.38 163 THR A C 1
ATOM 1334 O O . THR A 1 163 ? 9.859 9.989 -4.042 1.00 46.38 163 THR A O 1
ATOM 1337 N N . SER A 1 164 ? 10.766 10.250 -2.009 1.00 46.72 164 SER A N 1
ATOM 1338 C CA . SER A 1 164 ? 11.047 11.682 -2.148 1.00 46.72 164 SER A CA 1
ATOM 1339 C C . SER A 1 164 ? 12.454 12.033 -2.642 1.00 46.72 164 SER A C 1
ATOM 1341 O O . SER A 1 164 ? 12.665 13.209 -2.943 1.00 46.72 164 SER A O 1
ATOM 1343 N N . ASP A 1 165 ? 13.401 11.084 -2.700 1.00 41.50 165 ASP A N 1
ATOM 1344 C CA . ASP A 1 165 ? 14.841 11.413 -2.784 1.00 41.50 165 ASP A CA 1
ATOM 1345 C C . ASP A 1 165 ? 15.527 11.047 -4.111 1.00 41.50 165 ASP A C 1
ATOM 1347 O O . ASP A 1 165 ? 16.749 10.946 -4.206 1.00 41.50 165 ASP A O 1
ATOM 1351 N N . HIS A 1 166 ? 14.756 10.878 -5.185 1.00 40.09 166 HIS A N 1
ATOM 1352 C CA . HIS A 1 166 ? 15.326 10.797 -6.526 1.00 40.09 166 HIS A CA 1
ATOM 1353 C C . HIS A 1 166 ? 14.783 11.908 -7.416 1.00 40.09 166 HIS A C 1
ATOM 1355 O O . HIS A 1 166 ? 13.621 11.924 -7.810 1.00 40.09 166 HIS A O 1
ATOM 1361 N N . SER A 1 167 ? 15.690 12.829 -7.736 1.00 35.03 167 SER A N 1
ATOM 1362 C CA . SER A 1 167 ? 15.656 13.745 -8.869 1.00 35.03 167 SER A CA 1
ATOM 1363 C C . SER A 1 167 ? 15.255 13.018 -10.164 1.00 35.03 167 SER A C 1
ATOM 1365 O O . SER A 1 167 ? 16.093 12.474 -10.881 1.00 35.03 167 SER A O 1
ATOM 1367 N N . GLY A 1 168 ? 13.957 13.003 -10.444 1.00 32.22 168 GLY A N 1
ATOM 1368 C CA . GLY A 1 168 ? 13.332 12.565 -11.689 1.00 32.22 168 GLY A CA 1
ATOM 1369 C C . GLY A 1 168 ? 12.110 13.448 -11.947 1.00 32.22 168 GLY A C 1
ATOM 1370 O O . GLY A 1 168 ? 11.587 14.037 -10.995 1.00 32.22 168 GLY A O 1
ATOM 1371 N N . PRO A 1 169 ? 11.703 13.639 -13.214 1.00 31.06 169 PRO A N 1
ATOM 1372 C CA . PRO A 1 169 ? 10.768 14.689 -13.576 1.00 31.06 169 PRO A CA 1
ATOM 1373 C C . PRO A 1 169 ? 9.438 14.485 -12.854 1.00 31.06 169 PRO A C 1
ATOM 1375 O O . PRO A 1 169 ? 8.845 13.410 -12.876 1.00 31.06 169 PRO A O 1
ATOM 1378 N N . GLN A 1 170 ? 9.001 15.558 -12.201 1.00 46.66 170 GLN A N 1
ATOM 1379 C CA . GLN A 1 170 ? 7.683 15.692 -11.606 1.00 46.66 170 GLN A CA 1
ATOM 1380 C C . GLN A 1 170 ? 6.627 15.465 -12.687 1.00 46.66 170 GLN A C 1
ATOM 1382 O O . GLN A 1 170 ? 6.370 16.351 -13.496 1.00 46.66 170 GLN A O 1
ATOM 1387 N N . SER A 1 171 ? 6.024 14.287 -12.708 1.00 37.09 171 SER A N 1
ATOM 1388 C CA . SER A 1 171 ? 4.709 14.060 -13.292 1.00 37.09 171 SER A CA 1
ATOM 1389 C C . SER A 1 171 ? 4.274 12.658 -12.912 1.00 37.09 171 SER A C 1
ATOM 1391 O O . SER A 1 171 ? 4.836 11.692 -13.416 1.00 37.09 171 SER A O 1
ATOM 1393 N N . LEU A 1 172 ? 3.312 12.554 -12.000 1.00 31.75 172 LEU A N 1
ATOM 1394 C CA . LEU A 1 172 ? 2.126 11.729 -12.204 1.00 31.75 172 LEU A CA 1
ATOM 1395 C C . LEU A 1 172 ? 1.182 11.913 -11.013 1.00 31.75 172 LEU A C 1
ATOM 1397 O O . LEU A 1 172 ? 1.503 11.530 -9.890 1.00 31.75 172 LEU A O 1
ATOM 1401 N N . VAL A 1 173 ? 0.019 12.463 -11.376 1.00 32.59 173 VAL A N 1
ATOM 1402 C CA . VAL A 1 173 ? -1.200 12.763 -10.606 1.00 32.59 173 VAL A CA 1
ATOM 1403 C C . VAL A 1 173 ? -1.142 14.018 -9.736 1.00 32.59 173 VAL A C 1
ATOM 1405 O O . VAL A 1 173 ? -0.395 14.061 -8.738 1.00 32.59 173 VAL A O 1
#

InterPro domains:
  IPR036526 Carbon-nitrogen hydrolase superfamily [G3DSA:3.60.110.10] (49-158)
  IPR040154 Biotinidase/VNN family [PTHR10609] (37-148)

Secondary structure (DSSP, 8-state):
------------HHHHHHHHHHHHHHHHHHHHHHHHHHHHHHHHHHHHHHHHS-----TT---EEE--------S-TTS---HHHHHHHHHHHHHHHHHHHHHTTTSEEE--TTTTT-S---TTTSGGG------TTT----TTTSTTSSSS----S-TT-GGGS--------

Organism: Chelonoidis abingdonii (NCBI:txid106734)

Radius of gyration: 41.3 Å; Cα contacts (8 Å, |Δi|>4): 109; chains: 1; bounding box: 101×32×120 Å

Mean predicted aligned error: 16.15 Å